Protein AF-A0A317M193-F1 (afdb_monomer_lite)

Structure (mmCIF, N/CA/C/O backbone):
data_AF-A0A317M193-F1
#
_entry.id   AF-A0A317M193-F1
#
loop_
_atom_site.group_PDB
_atom_site.id
_atom_site.type_symbol
_atom_site.label_atom_id
_atom_site.label_alt_id
_atom_site.label_comp_id
_atom_site.label_asym_id
_atom_site.label_entity_id
_atom_site.label_seq_id
_atom_site.pdbx_PDB_ins_code
_atom_site.Cartn_x
_atom_site.Cartn_y
_atom_site.Cartn_z
_atom_site.occupancy
_atom_site.B_iso_or_equiv
_atom_site.auth_seq_id
_atom_site.auth_comp_id
_atom_site.auth_asym_id
_atom_site.auth_atom_id
_atom_site.pdbx_PDB_model_num
ATOM 1 N N . MET A 1 1 ? 46.213 12.590 -44.256 1.00 38.50 1 MET A N 1
ATOM 2 C CA . MET A 1 1 ? 45.073 12.439 -43.328 1.00 38.50 1 MET A CA 1
ATOM 3 C C . MET A 1 1 ? 44.313 11.186 -43.719 1.00 38.50 1 MET A C 1
ATOM 5 O O . MET A 1 1 ? 43.659 11.199 -44.750 1.00 38.50 1 MET A O 1
ATOM 9 N N . ASN A 1 2 ? 44.438 10.104 -42.949 1.00 43.41 2 ASN A N 1
ATOM 10 C CA . ASN A 1 2 ? 43.663 8.889 -43.194 1.00 43.41 2 ASN A CA 1
ATOM 11 C C . ASN A 1 2 ? 42.339 9.011 -42.445 1.00 43.41 2 ASN A C 1
ATOM 13 O O . ASN A 1 2 ? 42.303 8.930 -41.220 1.00 43.41 2 ASN A O 1
ATOM 17 N N . THR A 1 3 ? 41.262 9.253 -43.180 1.00 52.03 3 THR A N 1
ATOM 18 C CA . THR A 1 3 ? 39.903 9.186 -42.650 1.00 52.03 3 THR A CA 1
ATOM 19 C C . THR A 1 3 ? 39.497 7.720 -42.563 1.00 52.03 3 THR A C 1
ATOM 21 O O . THR A 1 3 ? 39.281 7.073 -43.587 1.00 52.03 3 THR A O 1
ATOM 24 N N . HIS A 1 4 ? 39.409 7.189 -41.344 1.00 50.62 4 HIS A N 1
ATOM 25 C CA . HIS A 1 4 ? 38.723 5.928 -41.086 1.00 50.62 4 HIS A CA 1
ATOM 26 C C . HIS A 1 4 ? 37.250 6.100 -41.471 1.00 50.62 4 HIS A C 1
ATOM 28 O O . HIS A 1 4 ? 36.507 6.814 -40.802 1.00 50.62 4 HIS A O 1
ATOM 34 N N . VAL A 1 5 ? 36.833 5.472 -42.569 1.00 60.19 5 VAL A N 1
ATOM 35 C CA . VAL A 1 5 ? 35.415 5.335 -42.904 1.00 60.19 5 VAL A CA 1
ATOM 36 C C . VAL A 1 5 ? 34.835 4.346 -41.899 1.00 60.19 5 VAL A C 1
ATOM 38 O O . VAL A 1 5 ? 35.094 3.145 -41.982 1.00 60.19 5 VAL A O 1
ATOM 41 N N . THR A 1 6 ? 34.110 4.847 -40.900 1.00 67.12 6 THR A N 1
ATOM 42 C CA . THR A 1 6 ? 33.322 3.993 -40.014 1.00 67.12 6 THR A CA 1
ATOM 43 C C . THR A 1 6 ? 32.146 3.469 -40.824 1.00 67.12 6 THR A C 1
ATOM 45 O O . THR A 1 6 ? 31.308 4.229 -41.309 1.00 67.12 6 THR A O 1
ATOM 48 N N . ASN A 1 7 ? 32.113 2.156 -41.036 1.00 66.81 7 ASN A N 1
ATOM 49 C CA . ASN A 1 7 ? 30.953 1.494 -41.606 1.00 66.81 7 ASN A CA 1
ATOM 50 C C . ASN A 1 7 ? 29.838 1.546 -40.550 1.00 66.81 7 ASN A C 1
ATOM 52 O O . ASN A 1 7 ? 29.829 0.758 -39.605 1.00 66.81 7 ASN A O 1
ATOM 56 N N . ASN A 1 8 ? 28.983 2.565 -40.646 1.00 70.31 8 ASN A N 1
ATOM 57 C CA . ASN A 1 8 ? 27.875 2.770 -39.724 1.00 70.31 8 ASN A CA 1
ATOM 58 C C . ASN A 1 8 ? 26.782 1.748 -40.042 1.00 70.31 8 ASN A C 1
ATOM 60 O O . ASN A 1 8 ? 26.002 1.929 -40.976 1.00 70.31 8 ASN A O 1
ATOM 64 N N . ASP A 1 9 ? 26.727 0.675 -39.257 1.00 81.50 9 ASP A N 1
ATOM 65 C CA . ASP A 1 9 ? 25.662 -0.316 -39.347 1.00 81.50 9 ASP A CA 1
ATOM 66 C C . ASP A 1 9 ? 24.370 0.244 -38.725 1.00 81.50 9 ASP A C 1
ATOM 68 O O . ASP A 1 9 ? 24.090 0.110 -37.529 1.00 81.50 9 ASP A O 1
ATOM 72 N N . TYR A 1 10 ? 23.590 0.946 -39.551 1.00 84.44 10 TYR A N 1
ATOM 73 C CA . TYR A 1 10 ? 22.350 1.621 -39.152 1.00 84.44 10 TYR A CA 1
ATOM 74 C C . TYR A 1 10 ? 21.317 0.674 -38.537 1.00 84.44 10 TYR A C 1
ATOM 76 O O . TYR A 1 10 ? 20.515 1.099 -37.704 1.00 84.44 10 TYR A O 1
ATOM 84 N N . LYS A 1 11 ? 21.344 -0.609 -38.915 1.00 89.00 11 LYS A N 1
ATOM 85 C CA . LYS A 1 11 ? 20.440 -1.615 -38.360 1.00 89.00 11 LYS A CA 1
ATOM 86 C C . LYS A 1 11 ? 20.737 -1.857 -36.881 1.00 89.00 11 LYS A C 1
ATOM 88 O O . LYS A 1 11 ? 19.822 -1.817 -36.063 1.00 89.00 11 LYS A O 1
ATOM 93 N N . ALA A 1 12 ? 22.010 -2.028 -36.531 1.00 88.12 12 ALA A N 1
ATOM 94 C CA . ALA A 1 12 ? 22.428 -2.231 -35.148 1.00 88.12 12 ALA A CA 1
ATOM 95 C C . ALA A 1 12 ? 22.097 -1.013 -34.268 1.00 88.12 12 ALA A C 1
ATOM 97 O O . ALA A 1 12 ? 21.598 -1.170 -33.155 1.00 88.12 12 ALA A O 1
ATOM 98 N N . LEU A 1 13 ? 22.301 0.204 -34.784 1.00 88.94 13 LEU A N 1
ATOM 99 C CA . LEU A 1 13 ? 21.947 1.439 -34.072 1.00 88.94 13 LEU A CA 1
ATOM 100 C C . LEU A 1 13 ? 20.440 1.549 -33.805 1.00 88.94 13 LEU A C 1
ATOM 102 O O . LEU A 1 13 ? 20.035 1.928 -32.707 1.00 88.94 13 LEU A O 1
ATOM 106 N N . TYR A 1 14 ? 19.612 1.188 -34.788 1.00 92.50 14 TYR A N 1
ATOM 107 C CA . TYR A 1 14 ? 18.159 1.191 -34.632 1.00 92.50 14 TYR A CA 1
ATOM 108 C C . TYR A 1 14 ? 17.693 0.171 -33.588 1.00 92.50 14 TYR A C 1
ATOM 110 O O . TYR A 1 14 ? 16.867 0.494 -32.737 1.00 92.50 14 TYR A O 1
ATOM 118 N N . GLU A 1 15 ? 18.247 -1.042 -33.608 1.00 91.94 15 GLU A N 1
ATOM 119 C CA . GLU A 1 15 ? 17.906 -2.084 -32.635 1.00 91.94 15 GLU A CA 1
ATOM 120 C C . GLU A 1 15 ? 18.282 -1.688 -31.201 1.00 91.94 15 GLU A C 1
ATOM 122 O O . GLU A 1 15 ? 17.529 -1.971 -30.267 1.00 91.94 15 GLU A O 1
ATOM 127 N N . VAL A 1 16 ? 19.418 -1.008 -31.014 1.00 92.81 16 VAL A N 1
ATOM 128 C CA . VAL A 1 16 ? 19.824 -0.470 -29.706 1.00 92.81 16 VAL A CA 1
ATOM 129 C C . VAL A 1 16 ? 18.851 0.615 -29.246 1.00 92.81 16 VAL A C 1
ATOM 131 O O . VAL A 1 16 ? 18.306 0.512 -28.147 1.00 92.81 16 VAL A O 1
ATOM 134 N N . ALA A 1 17 ? 18.555 1.595 -30.102 1.00 93.19 17 ALA A N 1
ATOM 135 C CA . ALA A 1 17 ? 17.619 2.670 -29.776 1.00 93.19 17 ALA A CA 1
ATOM 136 C C . ALA A 1 17 ? 16.201 2.145 -29.480 1.00 93.19 17 ALA A C 1
ATOM 138 O O . ALA A 1 17 ? 15.511 2.661 -28.600 1.00 93.19 17 ALA A O 1
ATOM 139 N N . HIS A 1 18 ? 15.752 1.106 -30.188 1.00 94.75 18 HIS A N 1
ATOM 140 C CA . HIS A 1 18 ? 14.459 0.474 -29.939 1.00 94.75 18 HIS A CA 1
ATOM 141 C C . HIS A 1 18 ? 14.410 -0.174 -28.551 1.00 94.75 18 HIS A C 1
ATOM 143 O O . HIS A 1 18 ? 13.494 0.099 -27.777 1.00 94.75 18 HIS A O 1
ATOM 149 N N . LYS A 1 19 ? 15.430 -0.968 -28.202 1.00 94.88 19 LYS A N 1
ATOM 150 C CA . LYS A 1 19 ? 15.533 -1.613 -26.883 1.00 94.88 19 LYS A CA 1
ATOM 151 C C . LYS A 1 19 ? 15.588 -0.591 -25.751 1.00 94.88 19 LYS A C 1
ATOM 153 O O . LYS A 1 19 ? 14.941 -0.777 -24.724 1.00 94.88 19 LYS A O 1
ATOM 158 N N . GLU A 1 20 ? 16.327 0.500 -25.932 1.00 95.50 20 GLU A N 1
ATOM 159 C CA . GLU A 1 20 ? 16.367 1.585 -24.948 1.00 95.50 20 GLU A CA 1
ATOM 160 C C . GLU A 1 20 ? 14.985 2.212 -24.744 1.00 95.50 20 GLU A C 1
ATOM 162 O O . GLU A 1 20 ? 14.560 2.388 -23.601 1.00 95.50 20 GLU A O 1
ATOM 167 N N . ASN A 1 21 ? 14.248 2.483 -25.825 1.00 96.31 21 ASN A N 1
ATOM 168 C CA . ASN A 1 21 ? 12.885 3.012 -25.738 1.00 96.31 21 ASN A CA 1
ATOM 169 C C . ASN A 1 21 ? 11.923 2.050 -25.029 1.00 96.31 21 ASN A C 1
ATOM 171 O O . ASN A 1 21 ? 11.106 2.490 -24.220 1.00 96.31 21 ASN A O 1
ATOM 175 N N . GLU A 1 22 ? 12.021 0.746 -25.284 1.00 96.38 22 GLU A N 1
ATOM 176 C CA . GLU A 1 22 ? 11.222 -0.262 -24.577 1.00 96.38 22 GLU A CA 1
ATOM 177 C C . GLU A 1 22 ? 11.509 -0.261 -23.070 1.00 96.38 22 GLU A C 1
ATOM 179 O O . GLU A 1 22 ? 10.579 -0.235 -22.260 1.00 96.38 22 GLU A O 1
ATOM 184 N N . LEU A 1 23 ? 12.787 -0.210 -22.683 1.00 96.50 23 LEU A N 1
ATOM 185 C CA . LEU A 1 23 ? 13.201 -0.142 -21.278 1.00 96.50 23 LEU A CA 1
ATOM 186 C C . LEU A 1 23 ? 12.721 1.148 -20.598 1.00 96.50 23 LEU A C 1
ATOM 188 O O . LEU A 1 23 ? 12.240 1.118 -19.461 1.00 96.50 23 LEU A O 1
ATOM 192 N N . LEU A 1 24 ? 12.827 2.280 -21.296 1.00 96.50 24 LEU A N 1
ATOM 193 C CA . LEU A 1 24 ? 12.332 3.577 -20.833 1.00 96.50 24 LEU A CA 1
ATOM 194 C C . LEU A 1 24 ? 10.815 3.546 -20.619 1.00 96.50 24 LEU A C 1
ATOM 196 O O . LEU A 1 24 ? 10.345 3.973 -19.563 1.00 96.50 24 LEU A O 1
ATOM 200 N N . ASN A 1 25 ? 10.060 2.991 -21.569 1.00 96.81 25 ASN A N 1
ATOM 201 C CA . ASN A 1 25 ? 8.607 2.856 -21.469 1.00 96.81 25 ASN A CA 1
ATOM 202 C C . ASN A 1 25 ? 8.195 1.973 -20.287 1.00 96.81 25 ASN A C 1
ATOM 204 O O . ASN A 1 25 ? 7.300 2.350 -19.528 1.00 96.81 25 ASN A O 1
ATOM 208 N N . PHE A 1 26 ? 8.880 0.847 -20.080 1.00 97.31 26 PHE A N 1
ATOM 209 C CA . PHE A 1 26 ? 8.621 -0.031 -18.939 1.00 97.31 26 PHE A CA 1
ATOM 210 C C . PHE A 1 26 ? 8.839 0.694 -17.603 1.00 97.31 26 PHE A C 1
ATOM 212 O O . PHE A 1 26 ? 7.979 0.672 -16.719 1.00 97.31 26 PHE A O 1
ATOM 219 N N . LYS A 1 27 ? 9.957 1.418 -17.472 1.00 96.94 27 LYS A N 1
ATOM 220 C CA . LYS A 1 27 ? 10.262 2.196 -16.264 1.00 96.94 27 LYS A CA 1
ATOM 221 C C . LYS A 1 27 ? 9.236 3.305 -16.017 1.00 96.94 27 LYS A C 1
ATOM 223 O O . LYS A 1 27 ? 8.862 3.557 -14.872 1.00 96.94 27 LYS A O 1
ATOM 228 N N . LEU A 1 28 ? 8.762 3.9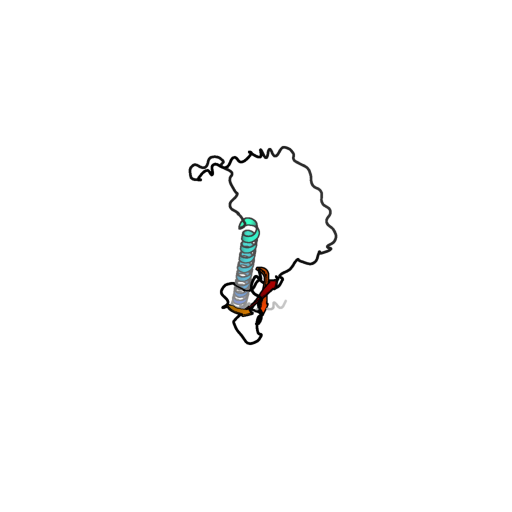51 -17.081 1.00 97.69 28 LEU A N 1
ATOM 229 C CA . LEU A 1 28 ? 7.725 4.980 -17.012 1.00 97.69 28 LEU A CA 1
ATOM 230 C C . LEU A 1 28 ? 6.412 4.389 -16.470 1.00 97.69 28 LEU A C 1
ATOM 232 O O . LEU A 1 28 ? 5.826 4.944 -15.539 1.00 97.69 28 LEU A O 1
ATOM 236 N N . GLN A 1 29 ? 5.989 3.236 -16.990 1.00 97.44 29 GLN A N 1
ATOM 237 C CA . GLN A 1 29 ? 4.792 2.536 -16.516 1.00 97.44 29 GLN A CA 1
ATOM 238 C C . GLN A 1 29 ? 4.902 2.141 -15.038 1.00 97.44 29 GLN A C 1
ATOM 240 O O . GLN A 1 29 ? 3.953 2.348 -14.279 1.00 97.44 29 GLN A O 1
ATOM 245 N N . GLN A 1 30 ? 6.064 1.640 -14.607 1.00 97.88 30 GLN A N 1
ATOM 246 C CA . GLN A 1 30 ? 6.323 1.323 -13.198 1.00 97.88 30 GLN A CA 1
ATOM 247 C C . GLN A 1 30 ? 6.170 2.555 -12.297 1.00 97.88 30 GLN A C 1
ATOM 249 O O . GLN A 1 30 ? 5.422 2.522 -11.321 1.00 97.88 30 GLN A O 1
ATOM 254 N N . LEU A 1 31 ? 6.807 3.670 -12.665 1.00 97.50 31 LEU A N 1
ATOM 255 C CA . LEU A 1 31 ? 6.721 4.915 -11.898 1.00 97.50 31 LEU A CA 1
ATOM 256 C C . LEU A 1 31 ? 5.292 5.472 -11.855 1.00 97.50 31 LEU A C 1
ATOM 258 O O . LEU A 1 31 ? 4.840 5.953 -10.815 1.00 97.50 31 LEU A O 1
ATOM 262 N N . GLN A 1 32 ? 4.548 5.395 -12.961 1.00 97.44 32 GLN A N 1
ATOM 263 C CA . GLN A 1 32 ? 3.138 5.796 -12.988 1.00 97.44 32 GLN A CA 1
ATOM 264 C C . GLN A 1 32 ? 2.283 4.942 -12.048 1.00 97.44 32 GLN A C 1
ATOM 266 O O . GLN A 1 32 ? 1.414 5.482 -11.357 1.00 97.44 32 GLN A O 1
ATOM 271 N N . HIS A 1 33 ? 2.537 3.634 -11.994 1.00 97.44 33 HIS A N 1
ATOM 272 C CA . HIS A 1 33 ? 1.842 2.725 -11.090 1.00 97.44 33 HIS A CA 1
ATOM 273 C C . HIS A 1 33 ? 2.110 3.068 -9.618 1.00 97.44 33 HIS A C 1
ATOM 275 O O . HIS A 1 33 ? 1.165 3.228 -8.842 1.00 97.44 33 HIS A O 1
ATOM 281 N N . GLU A 1 34 ? 3.376 3.264 -9.245 1.00 96.81 34 GLU A N 1
ATOM 282 C CA . GLU A 1 34 ? 3.764 3.661 -7.885 1.00 96.81 34 GLU A CA 1
ATOM 283 C C . GLU A 1 34 ? 3.123 4.997 -7.483 1.00 96.81 34 GLU A C 1
ATOM 285 O O . GLU A 1 34 ? 2.557 5.126 -6.393 1.00 96.81 34 GLU A O 1
ATOM 290 N N . LEU A 1 35 ? 3.111 5.984 -8.387 1.00 96.31 35 LEU A N 1
ATOM 291 C CA . LEU A 1 35 ? 2.443 7.263 -8.136 1.00 96.31 35 LEU A CA 1
ATOM 292 C C . LEU A 1 35 ? 0.933 7.115 -7.942 1.00 96.31 35 LEU A C 1
ATOM 294 O O . LEU A 1 35 ? 0.357 7.807 -7.099 1.00 96.31 35 LEU A O 1
ATOM 298 N N . LEU A 1 36 ? 0.274 6.241 -8.704 1.00 95.50 36 LEU A N 1
ATOM 299 C CA . LEU A 1 36 ? -1.149 5.961 -8.514 1.00 95.50 36 LEU A CA 1
ATOM 300 C C . LEU A 1 36 ? -1.413 5.305 -7.158 1.00 95.50 36 LEU A C 1
ATOM 302 O O . LEU A 1 36 ? -2.369 5.688 -6.480 1.00 95.50 36 LEU A O 1
ATOM 306 N N . GLN A 1 37 ? -0.558 4.376 -6.734 1.00 94.56 37 GLN A N 1
ATOM 307 C CA . GLN A 1 37 ? -0.667 3.738 -5.425 1.00 94.56 37 GLN A CA 1
ATOM 308 C C . GLN A 1 37 ? -0.511 4.763 -4.295 1.00 94.56 37 GLN A C 1
ATOM 310 O O . GLN A 1 37 ? -1.353 4.812 -3.396 1.00 94.56 37 GLN A O 1
ATOM 315 N N . LEU A 1 38 ? 0.485 5.649 -4.382 1.00 94.00 38 LEU A N 1
ATOM 316 C CA . LEU A 1 38 ? 0.688 6.727 -3.410 1.00 94.00 38 LEU A CA 1
ATOM 317 C C . LEU A 1 38 ? -0.491 7.705 -3.383 1.00 94.00 38 LEU A C 1
ATOM 319 O O . LEU A 1 38 ? -1.003 8.027 -2.310 1.00 94.00 38 LEU A O 1
ATOM 323 N N . LYS A 1 39 ? -0.988 8.131 -4.550 1.00 91.31 39 LYS A N 1
ATOM 324 C CA . LYS A 1 39 ? -2.190 8.974 -4.638 1.00 91.31 39 LYS A CA 1
ATOM 325 C C . LYS A 1 39 ? -3.402 8.285 -4.013 1.00 91.31 39 LYS A C 1
ATOM 327 O O . LYS A 1 39 ? -4.155 8.934 -3.293 1.00 91.31 39 LYS A O 1
ATOM 332 N N . LYS A 1 40 ? -3.578 6.980 -4.227 1.00 89.50 40 LYS A N 1
ATOM 333 C CA . LYS A 1 40 ? -4.647 6.199 -3.592 1.00 89.50 40 LYS A CA 1
ATOM 334 C C . LYS A 1 40 ? -4.467 6.116 -2.075 1.00 89.50 40 LYS A C 1
ATOM 336 O O . LYS A 1 40 ? -5.455 6.203 -1.362 1.00 89.50 40 LYS A O 1
ATOM 341 N N . MET A 1 41 ? -3.250 5.990 -1.556 1.00 85.94 41 MET A N 1
ATOM 342 C CA . MET A 1 41 ? -3.026 5.987 -0.104 1.00 85.94 41 MET A CA 1
ATOM 343 C C . MET A 1 41 ? -3.326 7.353 0.528 1.00 85.94 41 MET A C 1
ATOM 345 O O . MET A 1 41 ? -3.968 7.415 1.572 1.00 85.94 41 MET A O 1
ATOM 349 N N . ILE A 1 42 ? -2.910 8.443 -0.121 1.00 86.69 42 ILE A N 1
ATOM 350 C CA . ILE A 1 42 ? -3.085 9.811 0.392 1.00 86.69 42 ILE A CA 1
ATOM 351 C C . ILE A 1 42 ? -4.545 10.273 0.266 1.00 86.69 42 ILE A C 1
ATOM 353 O O . ILE A 1 42 ? -5.093 10.861 1.195 1.00 86.69 42 ILE A O 1
ATOM 357 N N . PHE A 1 43 ? -5.186 10.009 -0.876 1.00 83.81 43 PHE A N 1
ATOM 358 C CA . PHE A 1 43 ? -6.508 10.556 -1.211 1.00 83.81 43 PHE A CA 1
ATOM 359 C C . PHE A 1 43 ? -7.635 9.518 -1.235 1.00 83.81 43 PHE A C 1
ATOM 361 O O . PHE A 1 43 ? -8.805 9.891 -1.223 1.00 83.81 43 PHE A O 1
ATOM 368 N N . GLY A 1 44 ? -7.319 8.223 -1.262 1.00 71.81 44 GLY A N 1
ATOM 369 C CA . GLY A 1 44 ? -8.315 7.145 -1.230 1.00 71.81 44 GLY A CA 1
ATOM 370 C C . GLY A 1 44 ? -8.979 6.987 0.134 1.00 71.81 44 GLY A C 1
ATOM 371 O O . GLY A 1 44 ? -10.069 6.436 0.215 1.00 71.81 44 GLY A O 1
ATOM 372 N N . SER A 1 45 ? -8.399 7.572 1.187 1.00 66.56 45 SER A N 1
ATOM 373 C CA . SER A 1 45 ? -9.062 7.778 2.477 1.00 66.56 45 SER A CA 1
ATOM 374 C C . SER A 1 45 ? -10.027 8.973 2.440 1.00 66.56 45 SER A C 1
ATOM 376 O O . SER A 1 45 ? -10.143 9.719 3.417 1.00 66.56 45 SER A O 1
ATOM 378 N N . ARG A 1 46 ? -10.767 9.168 1.340 1.00 65.38 46 ARG A N 1
ATOM 379 C CA . ARG A 1 46 ? -11.984 9.986 1.368 1.00 65.38 46 ARG A CA 1
ATOM 380 C C . ARG A 1 46 ? -13.047 9.185 2.120 1.00 65.38 46 ARG A C 1
ATOM 382 O O . ARG A 1 46 ? -13.994 8.674 1.540 1.00 65.38 46 ARG A O 1
ATOM 389 N N . GLN A 1 47 ? -12.810 9.042 3.421 1.00 62.81 47 GLN A N 1
ATOM 390 C CA . GLN A 1 47 ? -13.789 8.657 4.417 1.00 62.81 47 GLN A CA 1
ATOM 391 C C . GLN A 1 47 ? -15.000 9.546 4.165 1.00 62.81 47 GLN A C 1
ATOM 393 O O . GLN A 1 47 ? -14.830 10.747 3.910 1.00 62.81 47 GLN A O 1
ATOM 398 N N . GLU A 1 48 ? -16.190 8.955 4.155 1.00 64.50 48 GLU A N 1
ATOM 399 C CA . GLU A 1 48 ? -17.437 9.703 4.142 1.00 64.50 48 GLU A CA 1
ATOM 400 C C . GLU A 1 48 ? -17.321 10.754 5.240 1.00 64.50 48 GLU A C 1
ATOM 402 O O . GLU A 1 48 ? -17.284 10.443 6.431 1.00 64.50 48 GLU A O 1
ATOM 407 N N . LYS A 1 49 ? -17.115 12.012 4.837 1.00 61.03 49 LYS A N 1
ATOM 408 C CA . LYS A 1 49 ? -17.103 13.104 5.794 1.00 61.03 49 LYS A CA 1
ATOM 409 C C . LYS A 1 49 ? -18.505 13.090 6.356 1.00 61.03 49 LYS A C 1
ATOM 411 O O . LYS A 1 49 ? -19.441 13.351 5.608 1.00 61.03 49 LYS A O 1
ATOM 416 N N . PHE A 1 50 ? -18.633 12.743 7.629 1.00 62.16 50 PHE A N 1
ATOM 417 C CA . PHE A 1 50 ? -19.879 12.883 8.350 1.00 62.16 50 PHE A CA 1
ATOM 418 C C . PHE A 1 50 ? -20.333 14.335 8.185 1.00 62.16 50 PHE A C 1
ATOM 420 O O . PHE A 1 50 ? -19.736 15.258 8.743 1.00 62.16 50 PHE A O 1
ATOM 427 N N . VAL A 1 51 ? -21.317 14.550 7.316 1.00 63.81 51 VAL A N 1
ATOM 428 C CA . VAL A 1 51 ? -21.972 15.840 7.178 1.00 63.81 51 VAL A CA 1
ATOM 429 C C . VAL A 1 51 ? -23.047 15.818 8.244 1.00 63.81 51 VAL A C 1
ATOM 431 O O . VAL A 1 51 ? -24.045 15.117 8.095 1.00 63.81 51 VAL A O 1
ATOM 434 N N . THR A 1 52 ? -22.847 16.567 9.327 1.00 61.75 52 THR A N 1
ATOM 435 C CA . THR A 1 52 ? -23.916 16.897 10.275 1.00 61.75 52 THR A CA 1
ATOM 436 C C . THR A 1 52 ? -24.919 17.804 9.574 1.00 61.75 52 THR A C 1
ATOM 438 O O . THR A 1 52 ? -24.992 19.001 9.852 1.00 61.75 52 THR A O 1
ATOM 441 N N . ASN A 1 53 ? -25.666 17.273 8.611 1.00 61.34 53 ASN A N 1
ATOM 442 C CA . ASN A 1 53 ? -26.898 17.912 8.212 1.00 61.34 53 ASN A CA 1
ATOM 443 C C . ASN A 1 53 ? -27.921 17.511 9.270 1.00 61.34 53 ASN A C 1
ATOM 445 O O . ASN A 1 53 ? -28.535 16.453 9.182 1.00 61.34 53 ASN A O 1
ATOM 449 N N . VAL A 1 54 ? -28.023 18.337 10.311 1.00 60.56 54 VAL A N 1
ATOM 450 C CA . VAL A 1 54 ? -28.905 18.127 11.471 1.00 60.56 54 VAL A CA 1
ATOM 451 C C . VAL A 1 54 ? -30.370 17.925 11.039 1.00 60.56 54 VAL A C 1
ATOM 453 O O . VAL A 1 54 ? -31.139 17.332 11.781 1.00 60.56 54 VAL A O 1
ATOM 456 N N . ASN A 1 55 ? -30.727 18.323 9.810 1.00 60.81 55 ASN A N 1
ATOM 457 C CA . ASN A 1 55 ? -32.056 18.176 9.221 1.00 60.81 55 ASN A CA 1
ATOM 458 C C . ASN A 1 55 ? -32.007 17.469 7.854 1.00 60.81 55 ASN A C 1
ATOM 460 O O . ASN A 1 55 ? -32.453 18.026 6.849 1.00 60.81 55 ASN A O 1
ATOM 464 N N . ASN A 1 56 ? -31.422 16.273 7.774 1.00 67.75 56 ASN A N 1
ATOM 465 C CA . ASN A 1 56 ? -31.512 15.470 6.554 1.00 67.75 56 ASN A CA 1
ATOM 466 C C . ASN A 1 56 ? -32.882 14.753 6.517 1.00 67.75 56 ASN A C 1
ATOM 468 O O . ASN A 1 56 ? -33.115 13.907 7.380 1.00 67.75 56 ASN A O 1
ATOM 472 N N . PRO A 1 57 ? -33.798 15.069 5.577 1.00 67.69 57 PRO A N 1
ATOM 473 C CA . PRO A 1 57 ? -35.166 14.529 5.583 1.00 67.69 57 PRO A CA 1
ATOM 474 C C . PRO A 1 57 ? -35.226 13.010 5.358 1.00 67.69 57 PRO A C 1
ATOM 476 O O . PRO A 1 57 ? -36.222 12.385 5.707 1.00 67.69 57 PRO A O 1
ATOM 479 N N . ASP A 1 58 ? -34.155 12.420 4.820 1.00 74.06 58 ASP A N 1
ATOM 480 C CA . ASP A 1 58 ? -34.042 10.981 4.561 1.00 74.06 58 ASP A CA 1
ATOM 481 C C . ASP A 1 58 ? -33.496 10.188 5.766 1.00 74.06 58 ASP A C 1
ATOM 483 O O . ASP A 1 58 ? -33.400 8.961 5.715 1.00 74.06 58 ASP A O 1
ATOM 487 N N . GLN A 1 59 ? -33.109 10.863 6.856 1.00 70.94 59 GLN A N 1
ATOM 488 C CA . GLN A 1 59 ? -32.586 10.221 8.060 1.00 70.94 59 GLN A CA 1
ATOM 489 C C . GLN A 1 59 ? -33.682 10.109 9.128 1.00 70.94 59 GLN A C 1
ATOM 491 O O . GLN A 1 59 ? -34.275 11.106 9.532 1.00 70.94 59 GLN A O 1
ATOM 496 N N . LEU A 1 60 ? -33.930 8.891 9.622 1.00 72.06 60 LEU A N 1
ATOM 497 C CA . LEU A 1 60 ? -34.851 8.667 10.737 1.00 72.06 60 LEU A CA 1
ATOM 498 C C . LEU A 1 60 ? -34.302 9.354 12.000 1.00 72.06 60 LEU A C 1
ATOM 500 O O . LEU A 1 60 ? -33.214 9.015 12.471 1.00 72.06 60 LEU A O 1
ATOM 504 N N . LEU A 1 61 ? -35.049 10.312 12.547 1.00 70.94 61 LEU A N 1
ATOM 505 C CA . LEU A 1 61 ? -34.724 10.944 13.823 1.00 70.94 61 LEU A CA 1
ATOM 506 C C . LEU A 1 61 ? -35.004 9.946 14.952 1.00 70.94 61 LEU A C 1
ATOM 508 O O . LEU A 1 61 ? -36.126 9.464 15.099 1.00 70.94 61 LEU A O 1
ATOM 512 N N . LEU A 1 62 ? -33.986 9.627 15.750 1.00 67.69 62 LEU A N 1
ATOM 513 C CA . LEU A 1 62 ? -34.193 8.966 17.035 1.00 67.69 62 LEU A CA 1
ATOM 514 C C . LEU A 1 62 ? -34.618 10.041 18.038 1.00 67.69 62 LEU A C 1
ATOM 516 O O . LEU A 1 62 ? -33.903 11.026 18.204 1.00 67.69 62 LEU A O 1
ATOM 520 N N . ASP A 1 63 ? -35.758 9.842 18.703 1.00 67.69 63 ASP A N 1
ATOM 521 C CA . ASP A 1 63 ? -36.295 10.730 19.748 1.00 67.69 63 ASP A CA 1
ATOM 522 C C . ASP A 1 63 ? -35.501 10.580 21.059 1.00 67.69 63 ASP A C 1
ATOM 524 O O . ASP A 1 63 ? -35.997 10.178 22.110 1.00 67.69 63 ASP A O 1
ATOM 528 N N . ILE A 1 64 ? -34.193 10.801 20.957 1.00 73.50 64 ILE A N 1
ATOM 529 C CA . ILE A 1 64 ? -33.257 10.818 22.068 1.00 73.50 64 ILE A CA 1
ATOM 530 C C . ILE A 1 64 ? -32.919 12.285 22.291 1.00 73.50 64 ILE A C 1
ATOM 532 O O . ILE A 1 64 ? -32.384 12.947 21.403 1.00 73.50 64 ILE A O 1
ATOM 536 N N . ALA A 1 65 ? -33.211 12.793 23.487 1.00 65.06 65 ALA A N 1
ATOM 537 C CA . ALA A 1 65 ? -32.765 14.113 23.904 1.00 65.06 65 ALA A CA 1
ATOM 538 C C . ALA A 1 65 ? -31.230 14.117 23.987 1.00 65.06 65 ALA A C 1
ATOM 540 O O . ALA A 1 65 ? -30.641 13.712 24.987 1.00 65.06 65 ALA A O 1
ATOM 541 N N . THR A 1 66 ? -30.569 14.516 22.905 1.00 63.91 66 THR A N 1
ATOM 542 C CA . THR A 1 66 ? -29.127 14.756 22.898 1.00 63.91 66 THR A CA 1
ATOM 543 C C . THR A 1 66 ? -28.883 16.229 23.171 1.00 63.91 66 THR A C 1
ATOM 545 O O . THR A 1 66 ? -29.332 17.077 22.395 1.00 63.91 66 THR A O 1
ATOM 548 N N . ASP A 1 67 ? -28.145 16.539 24.235 1.00 64.38 67 ASP A N 1
ATOM 549 C CA . ASP A 1 67 ? -27.635 17.889 24.454 1.00 64.38 67 ASP A CA 1
ATOM 550 C C . ASP A 1 67 ? -26.814 18.311 23.232 1.00 64.38 67 ASP A C 1
ATOM 552 O O . ASP A 1 67 ? -25.839 17.654 22.850 1.00 64.38 67 ASP A O 1
ATOM 556 N N . GLN A 1 68 ? -27.227 19.399 22.581 1.00 60.06 68 GLN A N 1
ATOM 557 C CA . GLN A 1 68 ? -26.486 19.942 21.454 1.00 60.06 68 GLN A CA 1
ATOM 558 C C . GLN A 1 68 ? -25.150 20.478 21.959 1.00 60.06 68 GLN A C 1
ATOM 560 O O . GLN A 1 68 ? -25.059 21.583 22.494 1.00 60.06 68 GLN A O 1
ATOM 565 N N . VAL A 1 69 ? -24.088 19.698 21.768 1.00 59.34 69 VAL A N 1
ATOM 566 C CA . VAL A 1 69 ? -22.728 20.192 21.951 1.00 59.34 69 VAL A CA 1
ATOM 567 C C . VAL A 1 69 ? -22.460 21.178 20.820 1.00 59.34 69 VAL A C 1
ATOM 569 O O . VAL A 1 69 ? -22.071 20.802 19.713 1.00 59.34 69 VAL A O 1
ATOM 572 N N . THR A 1 70 ? -22.676 22.464 21.094 1.00 57.06 70 THR A N 1
ATOM 573 C CA . THR A 1 70 ? -22.226 23.559 20.237 1.00 57.06 70 THR A CA 1
ATOM 574 C C . THR A 1 70 ? -20.702 23.528 20.193 1.00 57.06 70 THR A C 1
ATOM 576 O O . THR A 1 70 ? -20.024 24.131 21.027 1.00 57.06 70 THR A O 1
ATOM 579 N N . SER A 1 71 ? -20.126 22.816 19.231 1.00 54.41 71 SER A N 1
ATOM 580 C CA . SER A 1 71 ? -18.690 22.868 18.968 1.00 54.41 71 SER A CA 1
ATOM 581 C C . SER A 1 71 ? -18.368 24.137 18.174 1.00 54.41 71 SER A C 1
ATOM 583 O O . SER A 1 71 ? -17.980 24.115 17.010 1.00 54.41 71 SER A O 1
ATOM 585 N N . GLY A 1 72 ? -18.535 25.290 18.828 1.00 58.03 72 GLY A N 1
ATOM 586 C CA . GLY A 1 72 ? -17.996 26.556 18.353 1.00 58.03 72 GLY A CA 1
ATOM 587 C C . GLY A 1 72 ? -16.473 26.481 18.379 1.00 58.03 72 GLY A C 1
ATOM 588 O O . GLY A 1 72 ? -15.849 26.652 19.429 1.00 58.03 72 GLY A O 1
ATOM 589 N N . ILE A 1 73 ? -15.851 26.205 17.234 1.00 60.59 73 ILE A N 1
ATOM 590 C CA . ILE A 1 73 ? -14.392 26.255 17.100 1.00 60.59 73 ILE A CA 1
ATOM 591 C C . ILE A 1 73 ? -13.985 27.727 17.211 1.00 60.59 73 ILE A C 1
ATOM 593 O O . ILE A 1 73 ? -13.996 28.467 16.234 1.00 60.59 73 ILE A O 1
ATOM 597 N N . THR A 1 74 ? -13.681 28.172 18.430 1.00 61.84 74 THR A N 1
ATOM 598 C CA . THR A 1 74 ? -13.553 29.609 18.720 1.00 61.84 74 THR A CA 1
ATOM 599 C C . THR A 1 74 ? -12.098 30.089 18.755 1.00 61.84 74 THR A C 1
ATOM 601 O O . THR A 1 74 ? -11.868 31.290 18.849 1.00 61.84 74 THR A O 1
ATOM 604 N N . LYS A 1 75 ? -11.075 29.219 18.701 1.00 62.28 75 LYS A N 1
ATOM 605 C CA . LYS A 1 75 ? -9.669 29.662 18.844 1.00 62.28 75 LYS A CA 1
ATOM 606 C C . LYS A 1 75 ? -8.682 28.797 18.053 1.00 62.28 75 LYS A C 1
ATOM 608 O O . LYS A 1 75 ? -8.619 27.589 18.255 1.00 62.28 75 LYS A O 1
ATOM 613 N N . PHE A 1 76 ? -7.864 29.442 17.217 1.00 66.75 76 PHE A N 1
ATOM 614 C CA . PHE A 1 76 ? -6.697 28.843 16.559 1.00 66.75 76 PHE A CA 1
ATOM 615 C C . PHE A 1 76 ? -5.430 29.102 17.384 1.00 66.75 76 PHE A C 1
ATOM 617 O O . PHE A 1 76 ? -5.277 30.174 17.972 1.00 66.75 76 PHE A O 1
ATOM 624 N N . ARG A 1 77 ? -4.503 28.139 17.417 1.00 70.00 77 ARG A N 1
ATOM 625 C CA . ARG A 1 77 ? -3.227 28.250 18.140 1.00 70.00 77 ARG A CA 1
ATOM 626 C C . ARG A 1 77 ? -2.085 27.645 17.320 1.00 70.00 77 ARG A C 1
ATOM 628 O O . ARG A 1 77 ? -2.254 26.590 16.719 1.00 70.00 77 ARG A O 1
ATOM 635 N N . LYS A 1 78 ? -0.926 28.312 17.318 1.00 68.62 78 LYS A N 1
ATOM 636 C CA . LYS A 1 78 ? 0.318 27.849 16.680 1.00 68.62 78 LYS A CA 1
ATOM 637 C C . LYS A 1 78 ? 0.883 26.638 17.436 1.00 68.62 78 LYS A C 1
ATOM 639 O O . LYS A 1 78 ? 0.950 26.675 18.664 1.00 68.62 78 LYS A O 1
ATOM 644 N N . ILE A 1 79 ? 1.299 25.599 16.710 1.00 71.75 79 ILE A N 1
ATOM 645 C CA . ILE A 1 79 ? 1.922 24.389 17.262 1.00 71.75 79 ILE A CA 1
ATOM 646 C C . ILE A 1 79 ? 3.345 24.296 16.709 1.00 71.75 79 ILE A C 1
ATOM 648 O O . ILE A 1 79 ? 3.539 24.215 15.500 1.00 71.75 79 ILE A O 1
ATOM 652 N N . GLU A 1 80 ? 4.330 24.308 17.600 1.00 71.81 80 GLU A N 1
ATOM 653 C CA . GLU A 1 80 ? 5.722 23.962 17.308 1.00 71.81 80 GLU A CA 1
ATOM 654 C C . GLU A 1 80 ? 5.998 22.598 17.943 1.00 71.81 80 GLU A C 1
ATOM 656 O O . GLU A 1 80 ? 5.556 22.337 19.063 1.00 71.81 80 GLU A O 1
ATOM 661 N N . TYR A 1 81 ? 6.687 21.711 17.228 1.00 59.53 81 TYR A N 1
ATOM 662 C CA . TYR A 1 81 ? 7.050 20.393 17.738 1.00 59.53 81 TYR A CA 1
ATOM 663 C C . TYR A 1 81 ? 8.553 20.170 17.596 1.00 59.53 81 TYR A C 1
ATOM 665 O O . TYR A 1 81 ? 9.157 20.503 16.579 1.00 59.53 81 TYR A O 1
ATOM 673 N N . ILE A 1 82 ? 9.143 19.543 18.607 1.00 69.81 82 ILE A N 1
ATOM 674 C CA . ILE A 1 82 ? 10.455 18.905 18.528 1.00 69.81 82 ILE A CA 1
ATOM 675 C C . ILE A 1 82 ? 10.191 17.428 18.808 1.00 69.81 82 ILE A C 1
ATOM 677 O O . ILE A 1 82 ? 9.603 17.091 19.834 1.00 69.81 82 ILE A O 1
ATOM 681 N N . ARG A 1 83 ? 10.571 16.543 17.883 1.00 65.69 83 ARG A N 1
ATOM 682 C CA . ARG A 1 83 ? 10.435 15.092 18.057 1.00 65.69 83 ARG A CA 1
ATOM 683 C C . ARG A 1 83 ? 11.817 14.466 18.072 1.00 65.69 83 ARG A C 1
ATOM 685 O O . ARG A 1 83 ? 12.448 14.371 17.024 1.00 65.69 83 ARG A O 1
ATOM 692 N N . THR A 1 84 ? 12.235 13.959 19.224 1.00 64.56 84 THR A N 1
ATOM 693 C CA . THR A 1 84 ? 13.374 13.045 19.317 1.00 64.56 84 THR A CA 1
ATOM 694 C C . THR A 1 84 ? 13.104 11.919 20.307 1.00 64.56 84 THR A C 1
ATOM 696 O O . THR A 1 84 ? 12.594 12.123 21.402 1.00 64.56 84 THR A O 1
ATOM 699 N N . ASN A 1 85 ? 13.500 10.731 19.850 1.00 55.12 85 ASN A N 1
ATOM 700 C CA . ASN A 1 85 ? 13.717 9.473 20.558 1.00 55.12 85 ASN A CA 1
ATOM 701 C C . ASN A 1 85 ? 12.491 8.701 21.053 1.00 55.12 85 ASN A C 1
ATOM 703 O O . ASN A 1 85 ? 12.059 8.747 22.197 1.00 55.12 85 ASN A O 1
ATOM 707 N N . ILE A 1 86 ? 12.001 7.911 20.097 1.00 65.50 86 ILE A N 1
ATOM 708 C CA . ILE A 1 86 ? 11.742 6.470 20.196 1.00 65.50 86 ILE A CA 1
ATOM 709 C C . ILE A 1 86 ? 12.151 5.864 21.553 1.00 65.50 86 ILE A C 1
ATOM 711 O O . ILE A 1 86 ? 13.296 5.476 21.764 1.00 65.50 86 ILE A O 1
ATOM 715 N N . VAL A 1 87 ? 11.173 5.698 22.434 1.00 61.62 87 VAL A N 1
ATOM 716 C CA . VAL A 1 87 ? 11.113 4.529 23.310 1.00 61.62 87 VAL A CA 1
ATOM 717 C C . VAL A 1 87 ? 9.755 3.911 23.041 1.00 61.62 87 VAL A C 1
ATOM 719 O O . VAL A 1 87 ? 8.721 4.382 23.509 1.00 61.62 87 VAL A O 1
ATOM 722 N N . THR A 1 88 ? 9.756 2.918 22.161 1.00 62.19 88 THR A N 1
ATOM 723 C CA . THR A 1 88 ? 8.575 2.136 21.819 1.00 62.19 88 THR A CA 1
ATOM 724 C C . THR A 1 88 ? 8.125 1.417 23.088 1.00 62.19 88 THR A C 1
ATOM 726 O O . THR A 1 88 ? 8.803 0.499 23.544 1.00 62.19 88 THR A O 1
ATOM 729 N N . ALA A 1 89 ? 6.999 1.823 23.678 1.00 62.03 89 ALA A N 1
ATOM 730 C CA . ALA A 1 89 ? 6.292 0.926 24.584 1.00 62.03 89 ALA A CA 1
ATOM 731 C C . ALA A 1 89 ? 5.956 -0.344 23.778 1.00 62.03 89 ALA A C 1
ATOM 733 O O . ALA A 1 89 ? 5.510 -0.212 22.632 1.00 62.03 89 ALA A O 1
ATOM 734 N N . PRO A 1 90 ? 6.231 -1.553 24.300 1.00 60.31 90 PRO A N 1
ATOM 735 C CA . PRO A 1 90 ? 6.031 -2.782 23.546 1.00 60.31 90 PRO A CA 1
ATOM 736 C C . PRO A 1 90 ? 4.587 -2.839 23.050 1.00 60.31 90 PRO A C 1
ATOM 738 O O . PRO A 1 90 ? 3.652 -2.573 23.805 1.00 60.31 90 PRO A O 1
ATOM 741 N N . ALA A 1 91 ? 4.419 -3.141 21.763 1.00 62.34 91 ALA A N 1
ATOM 742 C CA . ALA A 1 91 ? 3.109 -3.268 21.149 1.00 62.34 91 ALA A CA 1
ATOM 743 C C . ALA A 1 91 ? 2.236 -4.234 21.966 1.00 62.34 91 ALA A C 1
ATOM 745 O O . ALA A 1 91 ? 2.614 -5.380 22.222 1.00 62.34 91 ALA A O 1
ATOM 746 N N . ILE A 1 92 ? 1.058 -3.762 22.367 1.00 59.66 92 ILE A N 1
ATOM 747 C CA . ILE A 1 92 ? 0.028 -4.583 22.993 1.00 59.66 92 ILE A CA 1
ATOM 748 C C . ILE A 1 92 ? -0.560 -5.534 21.935 1.00 59.66 92 ILE A C 1
ATOM 750 O O . ILE A 1 92 ? -1.369 -5.155 21.096 1.00 59.66 92 ILE A O 1
ATOM 754 N N . HIS A 1 93 ? -0.070 -6.771 22.009 1.00 54.31 93 HIS A N 1
ATOM 755 C CA . HIS A 1 93 ? -0.804 -8.044 22.011 1.00 54.31 93 HIS A CA 1
ATOM 756 C C . HIS A 1 93 ? -1.764 -8.369 20.849 1.00 54.31 93 HIS A C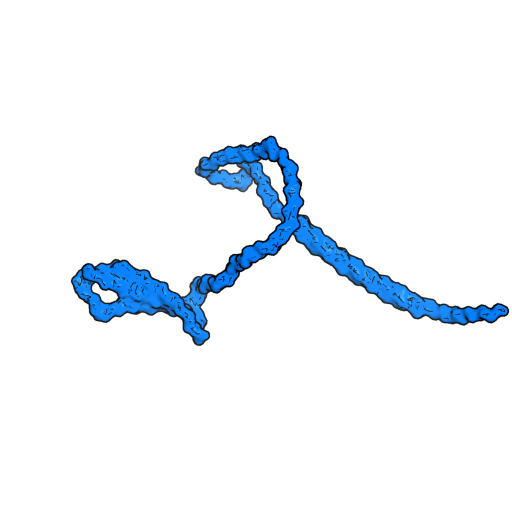 1
ATOM 758 O O . HIS A 1 93 ? -2.927 -7.973 20.867 1.00 54.31 93 HIS A O 1
ATOM 764 N N . PRO A 1 94 ? -1.419 -9.362 20.016 1.00 52.62 94 PRO A N 1
ATOM 765 C CA . PRO A 1 94 ? -2.305 -10.484 19.790 1.00 52.62 94 PRO A CA 1
ATOM 766 C C . PRO A 1 94 ? -2.018 -11.506 20.895 1.00 52.62 94 PRO A C 1
ATOM 768 O O . PRO A 1 94 ? -1.035 -12.246 20.855 1.00 52.62 94 PRO A O 1
ATOM 771 N N . GLY A 1 95 ? -2.854 -11.521 21.932 1.00 68.44 95 GLY A N 1
ATOM 772 C CA . GLY A 1 95 ? -2.928 -12.699 22.793 1.00 68.44 95 GLY A CA 1
ATOM 773 C C . GLY A 1 95 ? -3.394 -13.922 21.989 1.00 68.44 95 GLY A C 1
ATOM 774 O O . GLY A 1 95 ? -3.581 -13.869 20.773 1.00 68.44 95 GLY A O 1
ATOM 775 N N . ARG A 1 96 ? -3.652 -15.044 22.664 1.00 70.00 96 ARG A N 1
ATOM 776 C CA . ARG A 1 96 ? -4.393 -16.142 22.027 1.00 70.00 96 ARG A CA 1
ATOM 777 C C . ARG A 1 96 ? -5.792 -15.635 21.670 1.00 70.00 96 ARG A C 1
ATOM 779 O O . ARG A 1 96 ? -6.507 -15.166 22.553 1.00 70.00 96 ARG A O 1
ATOM 786 N N . ASN A 1 97 ? -6.178 -15.729 20.398 1.00 65.50 97 ASN A N 1
ATOM 787 C CA . ASN A 1 97 ? -7.556 -15.469 19.991 1.00 65.50 97 ASN A CA 1
ATOM 788 C C . ASN A 1 97 ? -8.497 -16.380 20.790 1.00 65.50 97 ASN A C 1
ATOM 790 O O . ASN A 1 97 ? -8.195 -17.556 21.009 1.00 65.50 97 ASN A O 1
ATOM 794 N N . LYS A 1 98 ? -9.631 -15.828 21.236 1.00 65.88 98 LYS A N 1
ATOM 795 C CA . LYS A 1 98 ? -10.695 -16.609 21.876 1.00 65.88 98 LYS A CA 1
ATOM 796 C C . LYS A 1 98 ? -11.105 -17.732 20.915 1.00 65.88 98 LYS A C 1
ATOM 798 O O . LYS A 1 98 ? -11.251 -17.484 19.719 1.00 65.88 98 LYS A O 1
ATOM 803 N N . LEU A 1 99 ? -11.250 -18.958 21.425 1.00 69.38 99 LEU A N 1
ATOM 804 C CA . LEU A 1 99 ? -11.673 -20.099 20.610 1.00 69.38 99 LEU A CA 1
ATOM 805 C C . LEU A 1 99 ? -13.025 -19.787 19.954 1.00 69.38 99 LEU A C 1
ATOM 807 O O . LEU A 1 99 ? -13.931 -19.268 20.609 1.00 69.38 99 LEU A O 1
ATOM 811 N N . HIS A 1 100 ? -13.140 -20.090 18.661 1.00 72.81 100 HIS A N 1
ATOM 812 C CA . HIS A 1 100 ? -14.352 -19.844 17.886 1.00 72.81 100 HIS A CA 1
ATOM 813 C C . HIS A 1 100 ? -15.552 -20.616 18.458 1.00 72.81 100 HIS A C 1
ATOM 815 O O . HIS A 1 100 ? -15.426 -21.754 18.908 1.00 72.81 100 HIS A O 1
ATOM 821 N N . GLU A 1 101 ? -16.735 -20.006 18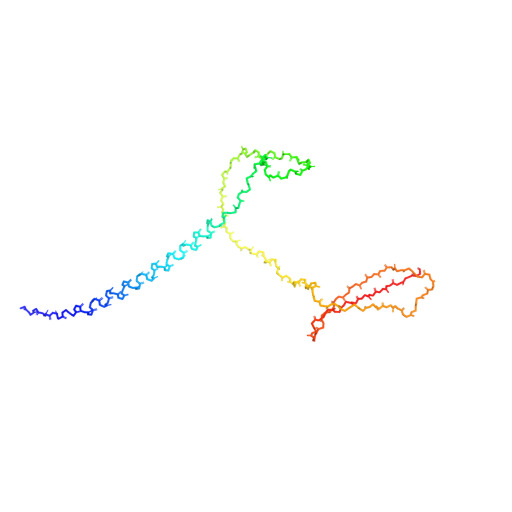.406 1.00 69.06 101 GLU A N 1
ATOM 822 C CA . GLU A 1 101 ? -17.971 -20.562 18.978 1.00 69.06 101 GLU A CA 1
ATOM 823 C C . GLU A 1 101 ? -18.526 -21.760 18.197 1.00 69.06 101 GLU A C 1
ATOM 825 O O . GLU A 1 101 ? -19.230 -22.585 18.767 1.00 69.06 101 GLU A O 1
ATOM 830 N N . HIS A 1 102 ? -18.163 -21.901 16.921 1.00 75.12 102 HIS A N 1
ATOM 831 C CA . HIS A 1 102 ? -18.624 -22.986 16.046 1.00 75.12 102 HIS A CA 1
ATOM 832 C C . HIS A 1 102 ? -17.857 -24.308 16.215 1.00 75.12 102 HIS A C 1
ATOM 834 O O . HIS A 1 102 ? -18.154 -25.284 15.526 1.00 75.12 102 HIS A O 1
ATOM 840 N N . LEU A 1 103 ? -16.847 -24.348 17.087 1.00 72.06 103 LEU A N 1
ATOM 841 C CA . LEU A 1 103 ? -16.107 -25.571 17.380 1.00 72.06 103 LEU A CA 1
ATOM 842 C C . LEU A 1 103 ? -16.997 -26.476 18.231 1.00 72.06 103 LEU A C 1
ATOM 844 O O . LEU A 1 103 ? -17.562 -25.994 19.215 1.00 72.06 103 LEU A O 1
ATOM 848 N N . ARG A 1 104 ? -17.169 -27.757 17.865 1.00 75.50 104 ARG A N 1
ATOM 849 C CA . ARG A 1 104 ? -18.080 -28.595 18.658 1.00 75.50 104 ARG A CA 1
ATOM 850 C C . ARG A 1 104 ? -17.539 -28.725 20.080 1.00 75.50 104 ARG A C 1
ATOM 852 O O . ARG A 1 104 ? -16.341 -28.938 20.290 1.00 75.50 104 ARG A O 1
ATOM 859 N N . ARG A 1 105 ? -18.448 -28.548 21.032 1.00 78.94 105 ARG A N 1
ATOM 860 C CA . ARG A 1 105 ? -18.203 -28.641 22.465 1.00 78.94 105 ARG A CA 1
ATOM 861 C C . ARG A 1 105 ? -18.904 -29.885 22.972 1.00 78.94 105 ARG A C 1
ATOM 863 O O . ARG A 1 105 ? -20.045 -30.133 22.590 1.00 78.94 105 ARG A O 1
ATOM 870 N N . GLU A 1 106 ? -18.218 -30.639 23.808 1.00 75.62 106 GLU A N 1
ATOM 871 C CA . GLU A 1 106 ? -18.827 -31.721 24.572 1.00 75.62 106 GLU A CA 1
ATOM 872 C C . GLU A 1 106 ? -18.823 -31.293 26.040 1.00 75.62 106 GLU A C 1
ATOM 874 O O . GLU A 1 106 ? -17.773 -30.976 26.608 1.00 75.62 106 GLU A O 1
ATOM 879 N N . GLU A 1 107 ? -20.019 -31.208 26.618 1.00 72.12 107 GLU A N 1
ATOM 880 C CA . GLU A 1 107 ? -20.234 -30.843 28.016 1.00 72.12 107 GLU A CA 1
ATOM 881 C C . GLU A 1 107 ? -20.284 -32.122 28.850 1.00 72.12 107 GLU A C 1
ATOM 883 O O . GLU A 1 107 ? -21.077 -33.025 28.577 1.00 72.12 107 GLU A O 1
ATOM 888 N N . ILE A 1 108 ? -19.418 -32.209 29.861 1.00 72.12 108 ILE A N 1
ATOM 889 C CA . I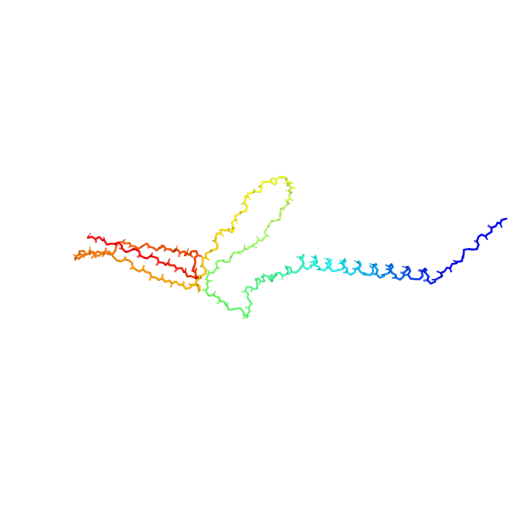LE A 1 108 ? -19.450 -33.288 30.850 1.00 72.12 108 ILE A CA 1
ATOM 890 C C . ILE A 1 108 ? -19.738 -32.654 32.207 1.00 72.12 108 ILE A C 1
ATOM 892 O O . ILE A 1 108 ? -18.906 -31.922 32.753 1.00 72.12 108 ILE A O 1
ATOM 896 N N . VAL A 1 109 ? -20.923 -32.951 32.740 1.00 74.00 109 VAL A N 1
ATOM 897 C CA . VAL A 1 109 ? -21.348 -32.518 34.073 1.00 74.00 109 VAL A CA 1
ATOM 898 C C . VAL A 1 109 ? -20.856 -33.536 35.095 1.00 74.00 109 VAL A C 1
ATOM 900 O O . VAL A 1 109 ? -21.199 -34.716 35.018 1.00 74.00 109 VAL A O 1
ATOM 903 N N . PHE A 1 110 ? -20.047 -33.080 36.052 1.00 70.19 110 PHE A N 1
ATOM 904 C CA . PHE A 1 110 ? -19.604 -33.899 37.176 1.00 70.19 110 PHE A CA 1
ATOM 905 C C . PHE A 1 110 ? -20.381 -33.526 38.437 1.00 70.19 110 PHE A C 1
ATOM 907 O O . PHE A 1 110 ? -20.174 -32.457 39.018 1.00 70.19 110 PHE A O 1
ATOM 914 N N . GLU A 1 111 ? -21.250 -34.436 38.875 1.00 74.19 111 GLU A N 1
ATOM 915 C CA . GLU A 1 111 ? -21.954 -34.336 40.153 1.00 74.19 111 GLU A CA 1
ATOM 916 C C . GLU A 1 111 ? -21.265 -35.209 41.217 1.00 74.19 111 GLU A C 1
ATOM 918 O O . GLU A 1 111 ? -20.810 -36.314 40.907 1.00 74.19 111 GLU A O 1
ATOM 923 N N . PRO A 1 112 ? -21.151 -34.738 42.473 1.00 75.94 112 PRO A N 1
ATOM 924 C CA . PRO A 1 112 ? -20.598 -35.542 43.557 1.00 75.94 112 PRO A CA 1
ATOM 925 C C . PRO A 1 112 ? -21.539 -36.702 43.924 1.00 75.94 112 PRO A C 1
ATOM 927 O O . PRO A 1 112 ? -22.741 -36.508 44.071 1.00 75.94 112 PRO A O 1
ATOM 930 N N . GLU A 1 113 ? -20.984 -37.899 44.145 1.00 70.62 113 GLU A N 1
ATOM 931 C CA . GLU A 1 113 ? -21.748 -39.145 44.361 1.00 70.62 113 GLU A CA 1
ATOM 932 C C . GLU A 1 113 ? -22.631 -39.155 45.626 1.00 70.62 113 GLU A C 1
ATOM 934 O O . GLU A 1 113 ? -23.532 -39.982 45.740 1.00 70.62 113 GLU A O 1
ATOM 939 N N . HIS A 1 114 ? -22.394 -38.256 46.590 1.00 67.06 114 HIS A N 1
ATOM 940 C CA . HIS A 1 114 ? -23.070 -38.271 47.889 1.00 67.06 114 HIS A CA 1
ATOM 941 C C . HIS A 1 114 ? -23.570 -36.875 48.295 1.00 67.06 114 HIS A C 1
ATOM 943 O O . HIS A 1 114 ? -22.920 -36.162 49.064 1.00 67.06 114 HIS A O 1
ATOM 949 N N . VAL A 1 115 ? -24.743 -36.485 47.785 1.00 69.50 115 VAL A N 1
ATOM 950 C CA . VAL A 1 115 ? -25.414 -35.219 48.132 1.00 69.50 115 VAL A CA 1
ATOM 951 C C . VAL A 1 115 ? -26.399 -35.448 49.290 1.00 69.50 115 VAL A C 1
ATOM 953 O O . VAL A 1 115 ? -27.347 -36.215 49.126 1.00 69.50 115 VAL A O 1
ATOM 956 N N . PRO A 1 116 ? -26.212 -34.815 50.463 1.00 70.69 116 PRO A N 1
ATOM 957 C CA . PRO A 1 116 ? -27.156 -34.934 51.573 1.00 70.69 116 PRO A CA 1
ATOM 958 C C . PRO A 1 116 ? -28.465 -34.162 51.309 1.00 70.69 116 PRO A C 1
ATOM 960 O O . PRO A 1 116 ? -28.476 -33.129 50.630 1.00 70.69 116 PRO A O 1
ATOM 963 N N . GLU A 1 117 ? -29.577 -34.664 51.856 1.00 64.31 117 GLU A N 1
ATOM 964 C CA . GLU A 1 117 ? -30.921 -34.095 51.686 1.00 64.31 117 GLU A CA 1
ATOM 965 C C . GLU A 1 117 ? -30.984 -32.669 52.275 1.00 64.31 117 GLU A C 1
ATOM 967 O O . GLU A 1 117 ? -30.705 -32.463 53.454 1.00 64.31 117 GLU A O 1
ATOM 972 N N . GLY A 1 118 ? -31.295 -31.670 51.435 1.00 65.50 118 GLY A N 1
ATOM 973 C CA . GLY A 1 118 ? -31.340 -30.243 51.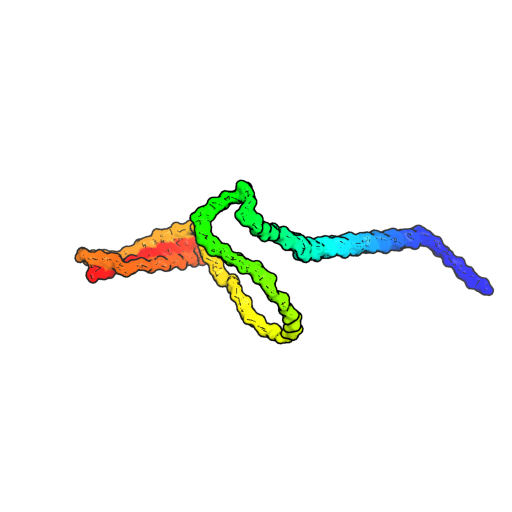805 1.00 65.50 118 GLY A CA 1
ATOM 974 C C . GLY A 1 118 ? -30.214 -29.362 51.242 1.00 65.50 118 GLY A C 1
ATOM 975 O O . GLY A 1 118 ? -30.244 -28.149 51.435 1.00 65.50 118 GLY A O 1
ATOM 976 N N . SER A 1 119 ? -29.251 -29.932 50.513 1.00 67.75 119 SER A N 1
ATOM 977 C CA . SER A 1 119 ? -28.103 -29.181 49.981 1.00 67.75 119 SER A CA 1
ATOM 978 C C . SER A 1 119 ? -28.485 -28.144 48.912 1.00 67.75 119 SER A C 1
ATOM 980 O O . SER A 1 119 ? -29.221 -28.448 47.970 1.00 67.75 119 SER A O 1
ATOM 982 N N . LYS A 1 120 ? -27.922 -26.930 48.991 1.00 67.50 120 LYS A N 1
ATOM 983 C CA . LYS A 1 120 ? -28.108 -25.856 47.995 1.00 67.50 120 LYS A CA 1
ATOM 984 C C . LYS A 1 120 ? -26.879 -25.730 47.083 1.00 67.50 120 LYS A C 1
ATOM 986 O O . LYS A 1 120 ? -25.742 -25.810 47.544 1.00 67.50 120 LYS A O 1
ATOM 991 N N . LYS A 1 121 ? -27.096 -25.499 45.780 1.00 71.44 121 LYS A N 1
ATOM 992 C CA . LYS A 1 121 ? -26.026 -25.214 44.801 1.00 71.44 121 LYS A CA 1
ATOM 993 C C . LYS A 1 121 ? -25.363 -23.875 45.148 1.00 71.44 121 LYS A C 1
ATOM 995 O O . LYS A 1 121 ? -26.029 -22.839 45.103 1.00 71.44 121 LYS A O 1
ATOM 1000 N N . ILE A 1 122 ? -24.074 -23.901 45.500 1.00 70.25 122 ILE A N 1
ATOM 1001 C CA . ILE A 1 122 ? -23.327 -22.712 45.962 1.00 70.25 122 ILE A CA 1
ATOM 1002 C C . ILE A 1 122 ? -22.330 -22.159 44.936 1.00 70.25 122 ILE A C 1
ATOM 1004 O O . ILE A 1 122 ? -21.889 -21.021 45.080 1.00 70.25 122 ILE A O 1
ATOM 1008 N N . GLY A 1 123 ? -21.993 -22.908 43.883 1.00 61.94 123 GLY A N 1
ATOM 1009 C CA . GLY A 1 123 ? -21.076 -22.427 42.848 1.00 61.94 123 GLY A CA 1
ATOM 1010 C C . GLY A 1 123 ? -20.962 -23.355 41.641 1.00 61.94 123 GLY A C 1
ATOM 1011 O O . GLY A 1 123 ? -21.248 -24.549 41.737 1.00 61.94 123 GLY A O 1
ATOM 1012 N N . GLN A 1 124 ? -20.556 -22.775 40.510 1.00 68.38 124 GLN A N 1
ATOM 1013 C CA . GLN A 1 124 ? -20.294 -23.459 39.243 1.00 68.38 124 GLN A CA 1
ATOM 1014 C C . GLN A 1 124 ? -18.965 -22.950 38.680 1.00 68.38 124 GLN A C 1
ATOM 1016 O O . GLN A 1 124 ? -18.762 -21.738 38.581 1.00 68.38 124 GLN A O 1
ATOM 1021 N N . LEU A 1 125 ? -18.061 -23.873 38.344 1.00 65.81 125 LEU A N 1
ATOM 1022 C CA . LEU A 1 125 ? -16.799 -23.568 37.672 1.00 65.81 125 LEU A CA 1
ATOM 1023 C C . LEU A 1 125 ? -16.774 -24.262 36.310 1.00 65.81 125 LEU A C 1
ATOM 1025 O O . LEU A 1 125 ? -16.844 -25.487 36.244 1.00 65.81 125 LEU A O 1
ATOM 1029 N N . GLU A 1 126 ? -16.625 -23.468 35.253 1.00 65.06 126 GLU A N 1
ATOM 1030 C CA . GLU A 1 126 ? -16.473 -23.939 33.876 1.00 65.06 126 GLU A CA 1
ATOM 1031 C C . GLU A 1 126 ? -14.992 -23.915 33.483 1.00 65.06 126 GLU A C 1
ATOM 1033 O O . GLU A 1 126 ? -14.324 -22.882 33.579 1.00 65.06 126 GLU A O 1
ATOM 1038 N N . THR A 1 127 ? -14.447 -25.048 33.035 1.00 61.97 127 THR A N 1
ATOM 1039 C CA . THR A 1 127 ? -13.073 -25.122 32.506 1.00 61.97 127 THR A CA 1
ATOM 1040 C C . THR A 1 127 ? -13.063 -25.760 31.122 1.00 61.97 127 THR A C 1
ATOM 1042 O O . THR A 1 127 ? -13.422 -26.924 30.974 1.00 61.97 127 THR A O 1
ATOM 1045 N N . GLY A 1 128 ? -12.600 -25.018 30.111 1.00 67.00 128 GLY A N 1
ATOM 1046 C CA . GLY A 1 128 ? -12.416 -25.522 28.748 1.00 67.00 128 GLY A CA 1
ATOM 1047 C C . GLY A 1 128 ? -11.010 -26.083 28.527 1.00 67.00 128 GLY A C 1
ATOM 1048 O O . GLY A 1 128 ? -10.024 -25.366 28.714 1.00 67.00 128 GLY A O 1
ATOM 1049 N N . LYS A 1 129 ? -10.898 -27.346 28.099 1.00 64.69 129 LYS A N 1
ATOM 1050 C CA . LYS A 1 129 ? -9.628 -27.958 27.668 1.00 64.69 129 LYS A CA 1
ATOM 1051 C C . LYS A 1 129 ? -9.711 -28.350 26.193 1.00 64.69 129 LYS A C 1
ATOM 1053 O O . LYS A 1 129 ? -10.697 -28.938 25.761 1.00 64.69 129 LYS A O 1
ATOM 1058 N N . HIS A 1 130 ? -8.660 -28.045 25.434 1.00 64.31 130 HIS A N 1
ATOM 1059 C CA . HIS A 1 130 ? -8.484 -28.530 24.065 1.00 64.31 130 HIS A CA 1
ATOM 1060 C C . HIS A 1 130 ? -7.525 -29.731 24.103 1.00 64.31 130 HIS A C 1
ATOM 1062 O O . HIS A 1 130 ? -6.343 -29.536 24.404 1.00 64.31 130 HIS A O 1
ATOM 1068 N N . PRO A 1 131 ? -7.993 -30.965 23.852 1.00 62.88 131 PRO A N 1
ATOM 1069 C CA . PRO A 1 131 ? -7.111 -32.119 23.702 1.00 62.88 131 PRO A CA 1
ATOM 1070 C C . PRO A 1 131 ? -6.216 -31.919 22.473 1.00 62.88 131 PRO A C 1
ATOM 1072 O O . PRO A 1 131 ? -6.680 -31.397 21.464 1.00 62.88 131 PRO A O 1
ATOM 1075 N N . VAL A 1 132 ? -4.944 -32.316 22.532 1.00 61.25 132 VAL A N 1
ATOM 1076 C CA . VAL A 1 132 ? -3.983 -32.092 21.428 1.00 61.25 132 VAL A CA 1
ATOM 1077 C C . VAL A 1 132 ? -4.359 -32.890 20.164 1.00 61.25 132 VAL A C 1
ATOM 1079 O O . VAL A 1 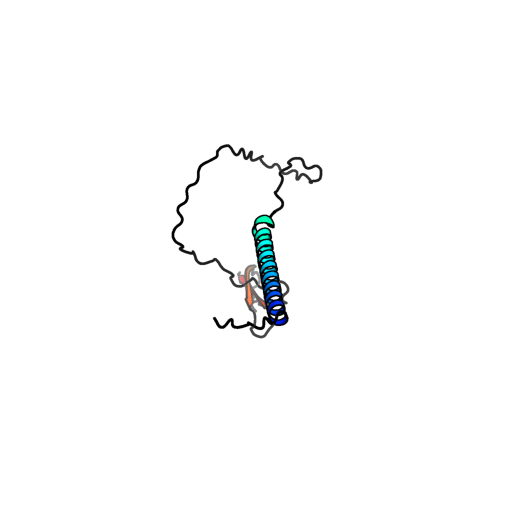132 ? -4.022 -32.478 19.060 1.00 61.25 132 VAL A O 1
ATOM 1082 N N . ASP A 1 133 ? -5.159 -33.949 20.325 1.00 59.59 133 ASP A N 1
ATOM 1083 C CA . ASP A 1 133 ? -5.502 -34.914 19.273 1.00 59.59 133 ASP A CA 1
ATOM 1084 C C . ASP A 1 133 ? -6.975 -34.839 18.804 1.00 59.59 133 ASP A C 1
ATOM 1086 O O . ASP A 1 133 ? -7.458 -35.752 18.136 1.00 59.59 133 ASP A O 1
ATOM 1090 N N . SER A 1 134 ? -7.723 -33.782 19.154 1.00 56.88 134 SER A N 1
ATOM 1091 C CA . SER A 1 134 ? -9.160 -33.663 18.833 1.00 56.88 134 SER A CA 1
ATOM 1092 C C . SER A 1 134 ? -9.542 -32.282 18.291 1.00 56.88 134 SER A C 1
ATOM 1094 O O . SER A 1 134 ? -8.955 -31.274 18.667 1.00 56.88 134 SER A O 1
ATOM 1096 N N . ILE A 1 135 ? -10.561 -32.231 17.422 1.00 61.91 135 ILE A N 1
ATOM 1097 C CA . ILE A 1 135 ? -11.141 -30.993 16.850 1.00 61.91 135 ILE A CA 1
ATOM 1098 C C . ILE A 1 135 ? -12.198 -30.387 17.804 1.00 61.91 135 ILE A C 1
ATOM 1100 O O . ILE A 1 135 ? -12.878 -29.421 17.469 1.00 61.91 135 ILE A O 1
ATOM 1104 N N . TYR A 1 136 ? -12.358 -30.937 19.009 1.00 59.81 136 TYR A N 1
ATOM 1105 C CA . TYR A 1 136 ? -13.417 -30.551 19.940 1.00 59.81 136 TYR A CA 1
ATOM 1106 C C . TYR A 1 136 ? -12.880 -29.994 21.251 1.00 59.81 136 TYR A C 1
ATOM 1108 O O . TYR A 1 136 ? -11.772 -30.308 21.686 1.00 59.81 136 TYR A O 1
ATOM 1116 N N . VAL A 1 137 ? -13.688 -29.143 21.881 1.00 63.72 137 VAL A N 1
ATOM 1117 C CA . VAL A 1 137 ? -13.382 -28.551 23.187 1.00 63.72 137 VAL A CA 1
ATOM 1118 C C . VAL A 1 137 ? -14.211 -29.259 24.245 1.00 63.72 137 VAL A C 1
ATOM 1120 O O . VAL A 1 137 ? -15.437 -29.271 24.163 1.00 63.72 137 VAL A O 1
ATOM 1123 N N . MET A 1 138 ? -13.540 -29.803 25.257 1.00 65.06 138 MET A N 1
ATOM 1124 C CA . MET A 1 138 ? -14.208 -30.387 26.418 1.00 65.06 138 MET A CA 1
ATOM 1125 C C . MET A 1 138 ? -14.439 -29.285 27.444 1.00 65.06 138 MET A C 1
ATOM 1127 O O . MET A 1 138 ? -13.471 -28.653 27.888 1.00 65.06 138 MET A O 1
ATOM 1131 N N . ILE A 1 139 ? -15.696 -29.048 27.809 1.00 62.56 139 ILE A N 1
ATOM 1132 C CA . ILE A 1 139 ? -16.052 -28.145 28.906 1.00 62.56 139 ILE A CA 1
ATOM 1133 C C . ILE A 1 139 ? -16.418 -28.999 30.113 1.00 62.56 139 ILE A C 1
ATOM 1135 O O . ILE A 1 139 ? -17.272 -29.881 30.037 1.00 62.56 139 ILE A O 1
ATOM 1139 N N . PHE A 1 140 ? -15.733 -28.734 31.220 1.00 61.66 140 PHE A N 1
ATOM 1140 C CA . PHE A 1 140 ? -15.983 -29.383 32.496 1.00 61.66 140 PHE A CA 1
ATOM 1141 C C . PHE A 1 140 ? -16.771 -28.449 33.398 1.00 61.66 140 PHE A C 1
ATOM 1143 O O . PHE A 1 140 ? -16.291 -27.350 33.693 1.00 61.66 140 PHE A O 1
ATOM 1150 N N . GLU A 1 141 ? -17.933 -28.912 33.851 1.00 67.38 141 GLU A N 1
ATOM 1151 C CA . GLU A 1 141 ? -18.724 -28.245 34.879 1.00 67.38 141 GLU A CA 1
ATOM 1152 C C . GLU A 1 141 ? -18.591 -29.002 36.198 1.00 67.38 141 GLU A C 1
ATOM 1154 O O . GLU A 1 141 ? -18.956 -30.175 36.300 1.00 67.38 141 GLU A O 1
ATOM 1159 N N . ILE A 1 142 ? -18.054 -28.323 37.213 1.00 66.50 142 ILE A N 1
ATOM 1160 C CA . ILE A 1 142 ? -18.000 -28.841 38.583 1.00 66.50 142 ILE A CA 1
ATOM 1161 C C . ILE A 1 142 ? -19.065 -28.109 39.392 1.00 66.50 142 ILE A C 1
ATOM 1163 O O . ILE A 1 142 ? -19.018 -26.879 39.517 1.00 66.50 142 ILE A O 1
ATOM 1167 N N . VAL A 1 143 ? -20.016 -28.865 39.939 1.00 66.25 143 VAL A N 1
ATOM 1168 C CA . VAL A 1 143 ? -21.089 -28.329 40.779 1.00 66.25 143 VAL A CA 1
ATOM 1169 C C . VAL A 1 143 ? -20.786 -28.628 42.242 1.00 66.25 143 VAL A C 1
ATOM 1171 O O . VAL A 1 143 ? -20.703 -29.784 42.651 1.00 66.25 143 VAL A O 1
ATOM 1174 N N . THR A 1 144 ? -20.642 -27.571 43.041 1.00 63.81 144 THR A N 1
ATOM 1175 C CA . THR A 1 144 ? -20.401 -27.694 44.484 1.00 63.81 144 THR A CA 1
ATOM 1176 C C . THR A 1 144 ? -21.700 -27.475 45.255 1.00 63.81 144 THR A C 1
ATOM 1178 O O . THR A 1 144 ? -22.406 -26.479 45.049 1.00 63.81 144 THR A O 1
ATOM 1181 N N . PHE A 1 145 ? -21.986 -28.390 46.178 1.00 66.88 145 PHE A N 1
ATOM 1182 C CA . PHE A 1 145 ? -23.144 -28.357 47.069 1.00 66.88 145 PHE A CA 1
ATOM 1183 C C . PHE A 1 145 ? -22.697 -28.143 48.520 1.00 66.88 145 PHE A C 1
ATOM 1185 O O . PHE A 1 145 ? -21.670 -28.680 48.936 1.00 66.88 145 PHE A O 1
ATOM 1192 N N . ALA A 1 146 ? -23.464 -27.363 49.283 1.00 64.19 146 ALA A N 1
ATOM 1193 C CA . ALA A 1 146 ? -23.302 -27.205 50.730 1.00 64.19 146 ALA A CA 1
ATOM 1194 C C . ALA A 1 146 ? -24.661 -27.323 51.436 1.00 64.19 146 ALA A C 1
ATOM 1196 O O . ALA A 1 146 ? -25.695 -27.056 50.816 1.00 64.19 146 ALA A O 1
ATOM 1197 N N . LEU A 1 147 ? -24.633 -27.738 52.707 1.00 55.34 147 LEU A N 1
ATOM 1198 C CA . LEU A 1 147 ? -25.787 -27.767 53.614 1.00 55.34 147 LEU A CA 1
ATOM 1199 C C . LEU A 1 147 ? -26.165 -26.359 54.088 1.00 55.34 147 LEU A C 1
ATOM 1201 O O . LEU A 1 147 ? -25.235 -25.559 54.340 1.00 55.34 147 LEU A O 1
#

Foldseek 3Di:
DDDDPPPPPVVVVVVVVVVVVVVVVVVVVVVVVVVVVVCCVVPVPPPVPPDPPVDDVPDDDDPDPDDPPPPPVPDDDDDDDDDDDDPDPPDDDPDPDDDDPPQAEDEDEDDDPDDDPPKDFDDWDWDWDDDPPDSYIYIYIYTDIDD

Sequence (147 aa):
MNTHVTNNDYKALYEVAHKENELLNFKLQQLQHELLQLKKMIFGSRQEKFVTNVNNPDQLLLDIATDQVTSGITKFRKIEYIRTNIVTAPAIHPGRNKLHEHLRREEIVFEPEHVPEGSKKIGQLETGKHPVDSIYVMIFEIVTFAL

pLDDT: mean 71.74, std 13.45, range [38.5, 97.88]

Radius of gyration: 37.15 Å; chains: 1; bounding box: 81×69×97 Å

Secondary structure (DSSP, 8-state):
---------HHHHHHHHHHHHHHHHHHHHHHHHHHHHHHHHHHS---------TT-TTSPPP--------------------------PPP----PPPPPTTS-EEEEEE--S-PPTTPEEEEEEEEEE--TT-SSEEEEEEEEEE-